Protein AF-A0AAJ6D907-F1 (afdb_monomer_lite)

Radius of gyration: 17.31 Å; chains: 1; bounding box: 43×23×58 Å

Sequence (116 aa):
MMEIKSFSFGKLIADLAVVGGFVYSHLYLTDSVLNVYIWFFWVMSILTLMSAFTKPTMFLFTKNRANQTIISELIISLILVYFGYPVLATVGFISGIAYAGSRCVVNHQKTGEHNE

pLDDT: mean 78.39, std 16.1, range [33.44, 93.0]

Secondary structure (DSSP, 8-state):
----B---HHHHHHHHHHHHHHHHHHHHS-HHHHHHHHHHHHHHHHHHHHHHHS---S-PBPHHHHHHHHHHHHHHHHHHHHTT-HHHHHHHHHHHHHHHHHHB------------

Foldseek 3Di:
DADADEADPPVVVVLCVLLVLLVCCLVPHDPVSNVVSLVVLVVVLVVLQVLLVDDPDRYAYEPNHLVVQLVSLLVSLVSCVVSPNNVSSVSSNVSSNSNSVSRYDDPPPDPPPDPD

Structure (mmCIF, N/CA/C/O backbone):
data_AF-A0AAJ6D907-F1
#
_entry.id   AF-A0AAJ6D907-F1
#
loop_
_atom_site.group_PDB
_atom_site.id
_atom_site.type_symbol
_atom_site.label_atom_id
_atom_site.label_alt_id
_atom_site.label_comp_id
_atom_site.label_asym_id
_atom_site.label_entity_id
_atom_site.label_seq_id
_atom_site.pdbx_PDB_ins_code
_atom_site.Cartn_x
_atom_site.Cartn_y
_atom_site.Cartn_z
_atom_site.occupancy
_atom_site.B_iso_or_equiv
_atom_site.auth_seq_id
_atom_site.auth_comp_id
_atom_site.auth_asym_id
_atom_site.auth_atom_id
_atom_site.pdbx_PDB_model_num
ATOM 1 N N . MET A 1 1 ? -8.449 -9.848 28.470 1.00 40.84 1 MET A N 1
ATOM 2 C CA . MET A 1 1 ? -7.796 -8.540 28.249 1.00 40.84 1 MET A CA 1
ATOM 3 C C . MET A 1 1 ? -7.448 -8.465 26.770 1.00 40.84 1 MET A C 1
ATOM 5 O O . MET A 1 1 ? -6.740 -9.341 26.301 1.00 40.84 1 MET A O 1
ATOM 9 N N . MET A 1 2 ? -8.050 -7.552 26.010 1.00 49.94 2 MET A N 1
ATOM 10 C CA . MET A 1 2 ? -7.854 -7.468 24.555 1.00 49.94 2 MET A CA 1
ATOM 11 C C . MET A 1 2 ? -6.671 -6.531 24.282 1.00 49.94 2 MET A C 1
ATOM 13 O O . MET A 1 2 ? -6.725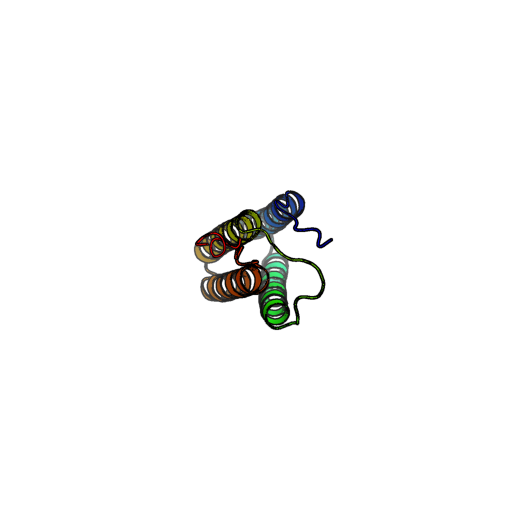 -5.370 24.679 1.00 49.94 2 MET A O 1
ATOM 17 N N . GLU A 1 3 ? -5.590 -7.020 23.669 1.00 54.66 3 GLU A N 1
ATOM 18 C CA . GLU A 1 3 ? -4.433 -6.187 23.308 1.00 54.66 3 GLU A CA 1
ATOM 19 C C . GLU A 1 3 ? -4.789 -5.271 22.131 1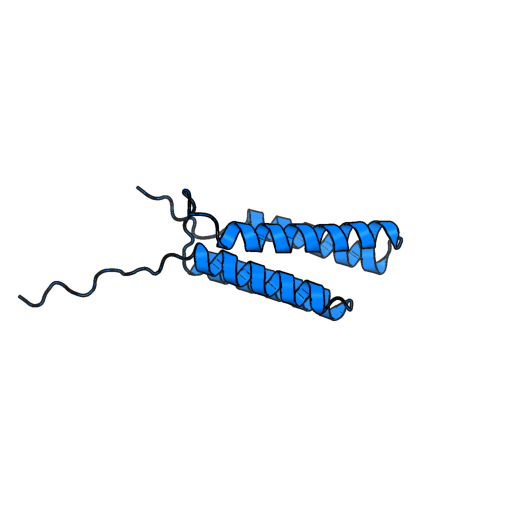.00 54.66 3 GLU A C 1
ATOM 21 O O . GLU A 1 3 ? -4.772 -5.669 20.964 1.00 54.66 3 GLU A O 1
ATOM 26 N N . ILE A 1 4 ? -5.117 -4.015 22.431 1.00 60.47 4 ILE A N 1
ATOM 27 C CA . ILE A 1 4 ? -5.365 -3.007 21.402 1.00 60.47 4 ILE A CA 1
ATOM 28 C C . ILE A 1 4 ? -4.020 -2.395 20.998 1.00 60.47 4 ILE A C 1
ATOM 30 O O . ILE A 1 4 ? -3.404 -1.633 21.743 1.00 60.47 4 ILE A O 1
ATOM 34 N N . LYS A 1 5 ? -3.541 -2.717 19.794 1.00 62.88 5 LYS A N 1
ATOM 35 C CA . LYS A 1 5 ? -2.286 -2.158 19.263 1.00 62.88 5 LYS A CA 1
ATOM 36 C C . LYS A 1 5 ? -2.500 -0.714 18.797 1.00 62.88 5 LYS A C 1
ATOM 38 O O . LYS A 1 5 ? -3.290 -0.476 17.882 1.00 62.88 5 LYS A O 1
ATOM 43 N N . SER A 1 6 ? -1.766 0.227 19.398 1.00 63.50 6 SER A N 1
ATOM 44 C CA . SER A 1 6 ? -1.965 1.673 19.204 1.00 63.50 6 SER A CA 1
ATOM 45 C C . SER A 1 6 ? -1.207 2.298 18.022 1.00 63.50 6 SER A C 1
ATOM 47 O O . SER A 1 6 ? -1.694 3.251 17.418 1.00 63.50 6 SER A O 1
ATOM 49 N N . PHE A 1 7 ? -0.045 1.756 17.652 1.00 69.25 7 PHE A N 1
ATOM 50 C CA . PHE A 1 7 ? 0.780 2.259 16.548 1.00 69.25 7 PHE A CA 1
ATOM 51 C C . PHE A 1 7 ? 1.609 1.118 15.948 1.00 69.25 7 PHE A C 1
ATOM 53 O O . PHE A 1 7 ? 2.007 0.202 16.673 1.00 69.25 7 PHE A O 1
ATOM 60 N N . SER A 1 8 ? 1.855 1.130 14.634 1.00 76.00 8 SER A N 1
ATOM 61 C CA . SER A 1 8 ? 2.636 0.075 13.975 1.00 76.00 8 SER A CA 1
ATOM 62 C C . SER A 1 8 ? 3.746 0.660 13.106 1.00 76.00 8 SER A C 1
ATOM 64 O O . SER A 1 8 ? 3.530 0.984 11.941 1.00 76.00 8 SER A O 1
ATOM 66 N N . PHE A 1 9 ? 4.954 0.751 13.671 1.00 77.81 9 PHE A N 1
ATOM 67 C CA . PHE A 1 9 ? 6.168 1.116 12.927 1.00 77.81 9 PHE A CA 1
ATOM 68 C C . PHE A 1 9 ? 6.499 0.105 11.824 1.00 77.81 9 PHE A C 1
ATOM 70 O O . PHE A 1 9 ? 6.907 0.498 10.738 1.00 77.81 9 PHE A O 1
ATOM 77 N N . GLY A 1 10 ? 6.264 -1.188 12.074 1.00 79.25 10 GLY A N 1
ATOM 78 C CA . GLY A 1 10 ? 6.517 -2.240 11.087 1.00 79.25 10 GLY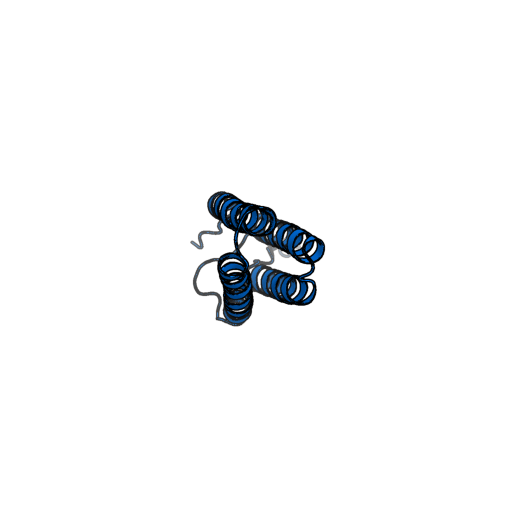 A CA 1
ATOM 79 C C . GLY A 1 10 ? 5.715 -2.060 9.796 1.00 79.25 10 GLY A C 1
ATOM 80 O O . GLY A 1 10 ? 6.273 -2.236 8.719 1.00 79.25 10 GLY A O 1
ATOM 81 N N . LYS A 1 11 ? 4.445 -1.629 9.891 1.00 79.06 11 LYS A N 1
ATOM 82 C CA . LYS A 1 11 ? 3.649 -1.288 8.701 1.00 79.06 1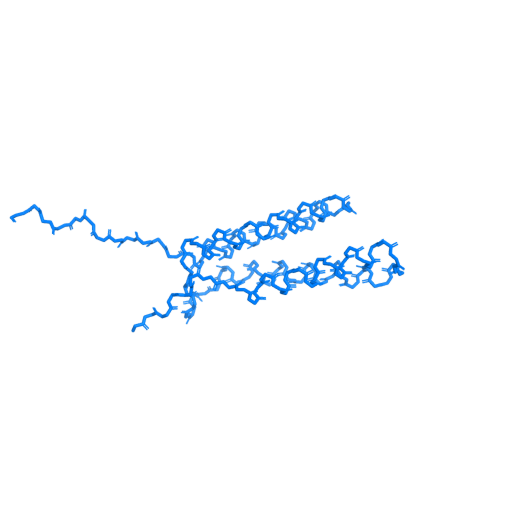1 LYS A CA 1
ATOM 83 C C . LYS A 1 11 ? 4.300 -0.147 7.914 1.00 79.06 11 LYS A C 1
ATOM 85 O O . LYS A 1 11 ? 4.440 -0.245 6.709 1.00 79.06 11 LYS A O 1
ATOM 90 N N . LEU A 1 12 ? 4.753 0.896 8.604 1.00 82.62 12 LEU A N 1
ATOM 91 C CA . LEU A 1 12 ? 5.337 2.081 7.974 1.00 82.62 12 LEU A CA 1
ATOM 92 C C . LEU A 1 12 ? 6.619 1.745 7.188 1.00 82.62 12 LEU A C 1
ATOM 94 O O . LEU A 1 12 ? 6.791 2.204 6.065 1.00 82.62 12 LEU A O 1
ATOM 98 N N . ILE A 1 13 ? 7.490 0.898 7.749 1.00 86.19 13 ILE A N 1
ATOM 99 C CA . ILE A 1 13 ? 8.714 0.437 7.070 1.00 86.19 13 ILE A CA 1
ATOM 100 C C . ILE A 1 13 ? 8.374 -0.442 5.859 1.00 86.19 13 ILE A C 1
ATOM 102 O O . ILE A 1 13 ? 8.991 -0.293 4.808 1.00 86.19 13 ILE A O 1
ATOM 106 N N . ALA A 1 14 ? 7.395 -1.341 5.994 1.00 85.00 14 ALA A N 1
ATOM 107 C CA . ALA A 1 14 ? 6.961 -2.198 4.894 1.00 85.00 14 ALA A CA 1
ATOM 108 C C . ALA A 1 14 ? 6.357 -1.379 3.743 1.00 85.00 14 ALA A C 1
ATOM 110 O O . ALA A 1 14 ? 6.759 -1.561 2.595 1.00 85.00 14 ALA A O 1
ATOM 111 N N . ASP A 1 15 ? 5.466 -0.435 4.056 1.00 84.31 15 ASP A N 1
ATOM 112 C CA . ASP A 1 15 ? 4.856 0.465 3.076 1.00 84.31 15 ASP A CA 1
ATOM 113 C C . ASP A 1 15 ? 5.942 1.289 2.363 1.00 84.31 15 ASP A C 1
ATOM 115 O O . ASP A 1 15 ? 5.945 1.378 1.136 1.00 84.31 15 ASP A O 1
ATOM 119 N N . LEU A 1 16 ? 6.930 1.810 3.103 1.00 87.88 16 LEU A N 1
ATOM 120 C CA . LEU A 1 16 ? 8.054 2.550 2.523 1.00 87.88 16 LEU A CA 1
ATOM 121 C C . LEU A 1 16 ? 8.907 1.681 1.588 1.00 87.88 16 LEU A C 1
ATOM 123 O O . LEU A 1 16 ? 9.294 2.143 0.516 1.00 87.88 16 LEU A O 1
ATOM 127 N N . ALA A 1 17 ? 9.194 0.435 1.967 1.00 88.31 17 ALA A N 1
ATOM 128 C CA . ALA A 1 17 ? 9.977 -0.482 1.143 1.00 88.31 17 ALA A CA 1
ATOM 129 C C . ALA A 1 17 ? 9.245 -0.848 -0.159 1.00 88.31 17 ALA A C 1
ATOM 131 O O . ALA A 1 17 ? 9.852 -0.827 -1.229 1.00 88.31 17 ALA A O 1
ATOM 132 N N . VAL A 1 18 ? 7.940 -1.132 -0.083 1.00 87.19 18 VAL A N 1
ATOM 133 C CA . VAL A 1 18 ? 7.117 -1.483 -1.252 1.00 87.19 18 VAL A CA 1
ATOM 134 C C . VAL A 1 18 ? 6.963 -0.288 -2.190 1.00 87.19 18 VAL A C 1
ATOM 136 O O . VAL A 1 18 ? 7.183 -0.420 -3.392 1.00 87.19 18 VAL A O 1
ATOM 139 N N . VAL A 1 19 ? 6.629 0.887 -1.655 1.00 88.06 19 VAL A N 1
ATOM 140 C CA . VAL A 1 19 ? 6.466 2.110 -2.452 1.00 88.06 19 VAL A CA 1
ATOM 141 C C . VAL A 1 19 ? 7.797 2.558 -3.041 1.00 88.06 19 VAL A C 1
ATOM 143 O O . VAL A 1 19 ? 7.865 2.862 -4.228 1.00 88.06 19 VAL A O 1
ATOM 146 N N . GLY A 1 20 ? 8.867 2.569 -2.244 1.00 87.88 20 GLY A N 1
ATOM 147 C CA . GLY A 1 20 ? 10.204 2.919 -2.717 1.00 87.88 20 GLY A CA 1
ATOM 148 C C . GLY A 1 20 ? 10.685 1.967 -3.811 1.00 87.88 20 GLY A C 1
ATOM 149 O O . GLY A 1 20 ? 11.195 2.419 -4.836 1.00 87.88 20 GLY A O 1
ATOM 150 N N . GLY A 1 21 ? 10.446 0.664 -3.638 1.00 87.69 21 GLY A N 1
ATOM 151 C CA . GLY A 1 21 ? 10.727 -0.357 -4.644 1.00 87.69 21 GLY A CA 1
ATOM 152 C C . GLY A 1 21 ? 9.916 -0.170 -5.926 1.00 87.69 21 GLY A C 1
ATOM 153 O O . GLY A 1 21 ? 10.477 -0.277 -7.017 1.00 87.69 21 GLY A O 1
ATOM 154 N N . PHE A 1 22 ? 8.633 0.183 -5.814 1.00 89.31 22 PHE A N 1
ATOM 155 C CA . PHE A 1 22 ? 7.783 0.499 -6.963 1.00 89.31 22 PHE A CA 1
ATOM 156 C C . PHE A 1 22 ? 8.280 1.733 -7.719 1.00 89.31 22 PHE A C 1
ATOM 158 O O . PHE A 1 22 ? 8.478 1.657 -8.927 1.00 89.31 22 PHE A O 1
ATOM 165 N N . VAL A 1 23 ? 8.543 2.843 -7.022 1.00 89.38 23 VAL A N 1
ATOM 166 C CA . VAL A 1 23 ? 9.043 4.086 -7.633 1.00 89.38 23 VAL A CA 1
ATOM 167 C C . VAL A 1 23 ? 10.387 3.849 -8.318 1.00 89.38 23 VAL A C 1
ATOM 169 O O . VAL A 1 23 ? 10.572 4.246 -9.466 1.00 89.38 23 VAL A O 1
ATOM 172 N N . TYR A 1 24 ? 11.313 3.157 -7.651 1.00 88.56 24 TYR A N 1
ATOM 173 C CA . TYR A 1 24 ? 12.602 2.808 -8.244 1.00 88.56 24 TYR A CA 1
ATOM 174 C C . TYR A 1 24 ? 12.429 1.929 -9.488 1.00 88.56 24 TYR A C 1
ATOM 176 O O . TYR A 1 24 ? 13.050 2.185 -10.519 1.00 88.56 24 TYR A O 1
ATOM 184 N N . SER A 1 25 ? 11.540 0.937 -9.422 1.00 86.94 25 SER A N 1
ATOM 185 C CA . SER A 1 25 ? 11.270 0.055 -10.559 1.00 86.94 25 SER A CA 1
ATOM 186 C C . SER A 1 25 ? 10.633 0.789 -11.728 1.00 86.94 25 SER A C 1
ATOM 188 O O . SER A 1 25 ? 10.993 0.538 -12.872 1.00 86.94 25 SER A O 1
ATOM 190 N N . HIS A 1 26 ? 9.746 1.738 -11.446 1.00 86.88 26 HIS A N 1
ATOM 191 C CA . HIS A 1 26 ? 9.098 2.550 -12.466 1.00 86.88 26 HIS A CA 1
ATOM 192 C C . HIS A 1 26 ? 10.061 3.526 -13.154 1.00 86.88 26 HIS A C 1
ATOM 194 O O . HIS A 1 26 ? 9.857 3.873 -14.316 1.00 86.88 26 HIS A O 1
ATOM 200 N N . LEU A 1 27 ? 11.094 3.993 -12.451 1.00 86.69 27 LEU A N 1
ATOM 201 C CA . LEU A 1 27 ? 12.055 4.952 -12.995 1.00 86.69 27 LEU A CA 1
ATOM 202 C C . LEU A 1 27 ? 13.246 4.290 -13.702 1.00 86.69 27 LEU A C 1
ATOM 204 O O . LEU A 1 27 ? 13.787 4.882 -14.633 1.00 86.69 27 LEU A O 1
ATOM 208 N N . TYR A 1 28 ? 13.675 3.103 -13.259 1.00 84.19 28 TYR A N 1
ATOM 209 C CA 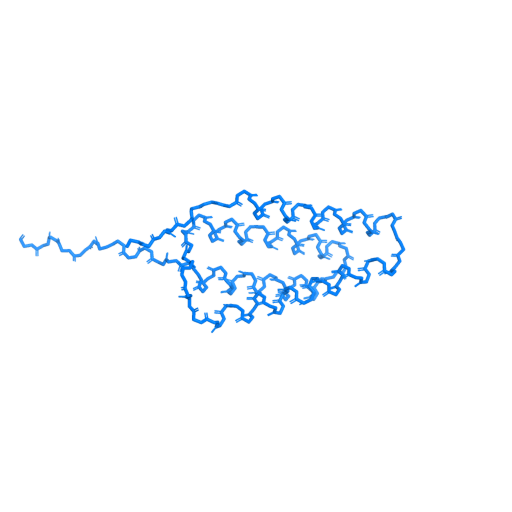. TYR A 1 28 ? 14.977 2.543 -13.647 1.00 84.19 28 TYR A CA 1
ATOM 210 C C . TYR A 1 28 ? 14.951 1.089 -14.137 1.00 84.19 28 TYR A C 1
ATOM 212 O O . TYR A 1 28 ? 15.974 0.612 -14.628 1.00 84.19 28 TYR A O 1
ATOM 220 N N . LEU A 1 29 ? 13.839 0.359 -13.995 1.00 82.62 29 LEU A N 1
ATOM 221 C CA . LEU A 1 29 ? 13.764 -1.069 -14.329 1.00 82.62 29 LEU A CA 1
ATOM 222 C C . LEU A 1 29 ? 12.829 -1.345 -15.512 1.00 82.62 29 LEU A C 1
ATOM 224 O O . LEU A 1 29 ? 12.114 -0.482 -16.006 1.00 82.62 29 LEU A O 1
ATOM 228 N N . THR A 1 30 ? 12.889 -2.584 -15.995 1.00 77.88 30 THR A N 1
ATOM 229 C CA . THR A 1 30 ? 12.145 -3.074 -17.159 1.00 77.88 30 THR A CA 1
ATOM 230 C C . THR A 1 30 ? 10.662 -3.296 -16.848 1.00 77.88 30 THR A C 1
ATOM 232 O O . THR A 1 30 ? 10.303 -3.645 -15.719 1.00 77.88 30 THR A O 1
ATOM 235 N N . ASP A 1 31 ? 9.814 -3.227 -17.880 1.00 79.81 31 ASP A N 1
ATOM 236 C CA . ASP A 1 31 ? 8.352 -3.386 -17.782 1.00 79.81 31 ASP A CA 1
ATOM 237 C C . ASP A 1 31 ? 7.907 -4.666 -17.057 1.00 79.81 31 ASP A C 1
ATOM 239 O O . ASP A 1 31 ? 6.911 -4.664 -16.334 1.00 79.81 31 ASP A O 1
ATOM 243 N N . SER A 1 32 ? 8.664 -5.762 -17.180 1.00 84.38 32 SER A N 1
ATOM 244 C CA . SER A 1 32 ? 8.363 -7.022 -16.487 1.00 84.38 32 SER A CA 1
ATOM 245 C C . SER A 1 32 ? 8.360 -6.880 -14.963 1.00 84.38 32 SER A C 1
ATOM 247 O O . SER A 1 32 ? 7.501 -7.458 -14.301 1.00 84.38 32 SER A O 1
ATOM 249 N N . VAL A 1 33 ? 9.293 -6.109 -14.392 1.00 84.75 33 VAL A N 1
ATOM 250 C CA . VAL A 1 33 ? 9.386 -5.911 -12.933 1.00 84.75 33 VAL A CA 1
ATOM 251 C C . VAL A 1 33 ? 8.252 -5.013 -12.453 1.00 84.75 33 VAL A C 1
ATOM 253 O O . VAL A 1 33 ? 7.599 -5.303 -11.451 1.00 84.75 33 VAL A O 1
ATOM 256 N N . LEU A 1 34 ? 7.968 -3.955 -13.206 1.00 86.94 34 LEU A N 1
ATOM 257 C CA . LEU A 1 34 ? 6.854 -3.056 -12.938 1.00 86.94 34 LEU A CA 1
ATOM 258 C C . LEU A 1 34 ? 5.505 -3.796 -12.985 1.00 86.94 34 LEU A C 1
ATOM 260 O O . LEU A 1 34 ? 4.667 -3.598 -12.104 1.00 86.94 34 LEU A O 1
ATOM 264 N N . ASN A 1 35 ? 5.325 -4.727 -13.925 1.00 87.69 35 ASN A N 1
ATOM 265 C CA . ASN A 1 35 ? 4.120 -5.552 -14.006 1.00 87.69 35 ASN A CA 1
ATOM 266 C C . ASN A 1 35 ? 3.938 -6.449 -12.765 1.00 87.69 35 ASN A C 1
ATOM 268 O O . ASN A 1 35 ? 2.818 -6.617 -12.284 1.00 87.69 35 ASN A O 1
ATOM 272 N N . VAL A 1 36 ? 5.028 -6.969 -12.185 1.00 89.94 36 VAL A N 1
ATOM 273 C CA . VAL A 1 36 ? 4.973 -7.721 -10.915 1.00 89.94 36 VAL A CA 1
ATOM 274 C C . VAL A 1 36 ? 4.474 -6.836 -9.771 1.00 89.94 36 VAL A C 1
ATOM 276 O O . VAL A 1 36 ? 3.623 -7.275 -8.999 1.00 89.94 36 VAL A O 1
ATOM 279 N N . TYR A 1 37 ? 4.936 -5.585 -9.678 1.00 88.56 37 TYR A N 1
ATOM 280 C CA . TYR A 1 37 ? 4.434 -4.644 -8.670 1.00 88.56 37 TYR A CA 1
ATOM 281 C C . TYR A 1 37 ? 2.952 -4.317 -8.867 1.00 88.56 37 TYR A C 1
ATOM 283 O O . TYR A 1 37 ? 2.197 -4.310 -7.897 1.00 88.56 37 TYR A O 1
ATOM 291 N N . ILE A 1 38 ? 2.511 -4.089 -10.106 1.00 88.50 38 ILE A N 1
ATOM 292 C CA . ILE A 1 38 ? 1.093 -3.841 -10.410 1.00 88.50 38 ILE A CA 1
ATOM 293 C C . ILE A 1 38 ? 0.236 -5.026 -9.957 1.00 88.50 38 ILE A C 1
ATOM 295 O O . ILE A 1 38 ? -0.772 -4.838 -9.271 1.00 88.50 38 ILE A O 1
ATOM 299 N N . TRP A 1 39 ? 0.652 -6.249 -10.291 1.00 91.88 39 TRP A N 1
ATOM 300 C CA . TRP A 1 39 ? -0.022 -7.466 -9.844 1.00 91.88 39 TRP A CA 1
ATOM 301 C C . TRP A 1 39 ? -0.035 -7.599 -8.324 1.00 91.88 39 TRP A C 1
ATOM 303 O O . TRP A 1 39 ? -1.071 -7.930 -7.746 1.00 91.88 39 TRP A O 1
ATOM 313 N N . PHE A 1 40 ? 1.085 -7.297 -7.670 1.00 90.50 40 PHE A N 1
ATOM 314 C CA . PHE A 1 40 ? 1.179 -7.295 -6.217 1.00 90.50 40 PHE A CA 1
ATOM 315 C C . PHE A 1 40 ? 0.161 -6.333 -5.591 1.00 90.50 40 PHE A C 1
ATOM 317 O O . PHE A 1 40 ? -0.599 -6.739 -4.710 1.00 90.50 40 PHE A O 1
ATOM 324 N N . PHE A 1 41 ? 0.074 -5.093 -6.079 1.00 90.50 41 PHE A N 1
ATOM 325 C CA . PHE A 1 41 ? -0.909 -4.125 -5.589 1.00 90.50 41 PHE A CA 1
ATOM 326 C C . PHE A 1 41 ? -2.352 -4.595 -5.807 1.00 90.50 41 PHE A C 1
ATOM 328 O O . PHE A 1 41 ? -3.181 -4.435 -4.908 1.00 90.50 41 PHE A O 1
ATOM 335 N N . TRP A 1 42 ? -2.660 -5.213 -6.953 1.00 90.88 42 TRP A N 1
ATOM 336 C CA . TRP A 1 42 ? -3.989 -5.777 -7.211 1.00 90.88 42 TRP A CA 1
ATOM 337 C C . TRP A 1 42 ? -4.351 -6.866 -6.203 1.00 90.88 42 TRP A C 1
ATOM 339 O O . TRP A 1 42 ? -5.392 -6.786 -5.548 1.00 90.88 42 TRP A O 1
ATOM 349 N N . VAL A 1 43 ? -3.475 -7.858 -6.041 1.00 92.19 43 VAL A N 1
ATOM 350 C CA . VAL A 1 43 ? -3.691 -8.984 -5.125 1.00 92.19 43 VAL A CA 1
ATOM 351 C C . VAL A 1 43 ? -3.851 -8.485 -3.690 1.00 92.19 43 VAL A C 1
ATOM 353 O O . VAL A 1 43 ? -4.799 -8.873 -3.005 1.00 92.19 43 VAL A O 1
ATOM 356 N N . MET A 1 44 ? -2.983 -7.573 -3.248 1.00 88.75 44 MET A N 1
ATOM 357 C CA . MET A 1 44 ? -3.049 -7.005 -1.902 1.00 88.75 44 MET A CA 1
ATOM 358 C C . MET A 1 44 ? -4.317 -6.182 -1.667 1.00 88.75 44 MET A C 1
ATOM 360 O O . MET A 1 44 ? -4.908 -6.295 -0.593 1.00 88.75 44 MET A O 1
ATOM 364 N N . SER A 1 45 ? -4.781 -5.408 -2.651 1.00 88.25 45 SER A N 1
ATOM 365 C CA . SER A 1 45 ? -6.029 -4.640 -2.522 1.00 88.25 45 SER A CA 1
ATOM 366 C C . SER A 1 45 ? -7.239 -5.565 -2.360 1.00 88.25 45 SER A C 1
ATOM 368 O O . SER A 1 45 ? -8.078 -5.357 -1.483 1.00 88.25 45 SER A O 1
ATOM 370 N N . ILE A 1 46 ? -7.304 -6.644 -3.147 1.00 89.50 46 ILE A N 1
ATOM 371 C CA . ILE A 1 46 ? -8.391 -7.630 -3.060 1.00 89.50 46 ILE A CA 1
ATOM 372 C C . ILE A 1 46 ? -8.345 -8.365 -1.716 1.00 89.50 46 ILE A C 1
ATOM 374 O O . ILE A 1 46 ? -9.366 -8.468 -1.039 1.00 89.50 46 ILE A O 1
ATOM 378 N N . LEU A 1 47 ? -7.166 -8.828 -1.288 1.00 89.00 47 LEU A N 1
ATOM 379 C CA . LEU A 1 47 ? -6.988 -9.491 0.008 1.00 89.00 47 LEU A CA 1
ATOM 380 C C . LEU A 1 47 ? -7.377 -8.576 1.174 1.00 89.00 47 LEU A C 1
ATOM 382 O O . LEU A 1 47 ? -8.049 -9.012 2.109 1.00 89.00 47 LEU A O 1
ATOM 386 N N . THR A 1 48 ? -6.988 -7.303 1.108 1.00 86.25 48 THR A N 1
ATOM 387 C CA . THR A 1 48 ? -7.330 -6.294 2.118 1.00 86.25 48 THR A CA 1
ATOM 388 C C . THR A 1 48 ? -8.839 -6.081 2.180 1.00 86.25 48 THR A C 1
ATOM 390 O O . THR A 1 48 ? -9.418 -6.080 3.269 1.00 86.25 48 THR A O 1
ATOM 393 N N . LEU A 1 49 ? -9.496 -6.005 1.021 1.00 85.88 49 LEU A N 1
ATOM 394 C CA . LEU A 1 49 ? -10.948 -5.903 0.932 1.00 85.88 49 LEU A CA 1
ATOM 395 C C . LEU A 1 49 ? -11.643 -7.147 1.505 1.00 85.88 49 LEU A C 1
ATOM 397 O O . LEU A 1 49 ? -12.537 -7.015 2.335 1.00 85.88 49 LEU A O 1
ATOM 401 N N . MET A 1 50 ? -11.213 -8.357 1.137 1.00 86.44 50 MET A N 1
ATOM 402 C CA . MET A 1 50 ? -11.767 -9.606 1.687 1.00 86.44 50 MET A CA 1
ATOM 403 C C . MET A 1 50 ? -11.578 -9.696 3.209 1.00 86.44 50 MET A C 1
ATOM 405 O O . MET A 1 50 ? -12.473 -10.135 3.938 1.00 86.44 50 MET A O 1
ATOM 409 N N . SER A 1 51 ? -10.434 -9.228 3.709 1.00 83.88 51 SER A N 1
ATOM 410 C CA . SER A 1 51 ? -10.132 -9.185 5.142 1.00 83.88 51 SER A CA 1
ATOM 411 C C . SER A 1 51 ? -11.065 -8.244 5.912 1.00 83.88 51 SER A C 1
ATOM 413 O O . SER A 1 51 ? -11.357 -8.503 7.083 1.00 83.88 51 SER A O 1
ATOM 415 N N . ALA A 1 52 ? -11.587 -7.199 5.257 1.00 80.69 52 ALA A N 1
ATOM 416 C CA . ALA A 1 52 ? -12.564 -6.286 5.848 1.00 80.69 52 ALA A CA 1
ATOM 417 C C . ALA A 1 52 ? -13.921 -6.958 6.136 1.00 80.69 52 ALA A C 1
ATOM 419 O O . ALA A 1 52 ? -14.591 -6.600 7.102 1.00 80.69 52 ALA A O 1
ATOM 420 N N . PHE A 1 53 ? -14.313 -7.956 5.337 1.00 78.56 53 PHE A N 1
ATOM 421 C CA . PHE A 1 53 ? -15.566 -8.707 5.516 1.00 78.56 53 PHE A CA 1
ATOM 422 C C . PHE A 1 53 ? -15.414 -9.951 6.403 1.00 78.56 53 PHE A C 1
ATOM 424 O O . PHE A 1 53 ? -16.398 -10.609 6.745 1.00 78.56 53 PHE A O 1
ATOM 431 N N . THR A 1 54 ? -14.185 -10.294 6.790 1.00 77.88 54 THR A N 1
ATOM 432 C CA . THR A 1 54 ? -13.916 -11.446 7.653 1.00 77.88 54 THR A CA 1
ATOM 433 C C . THR A 1 54 ? -14.134 -11.067 9.121 1.00 77.88 54 THR A C 1
ATOM 435 O O . THR A 1 54 ? -13.722 -9.990 9.551 1.00 77.88 54 THR A O 1
ATOM 438 N N . LYS A 1 55 ? -14.757 -11.956 9.918 1.00 62.25 55 LYS A N 1
ATOM 439 C CA . LYS A 1 55 ? -14.999 -11.726 11.359 1.00 62.25 55 LYS A CA 1
ATOM 440 C C . LYS A 1 55 ? -13.716 -11.230 12.058 1.00 62.25 55 LYS A C 1
ATOM 442 O O . LYS A 1 55 ? -12.645 -11.800 11.827 1.00 62.25 55 LYS A O 1
ATOM 447 N N . PRO A 1 56 ? -13.789 -10.200 12.922 1.00 59.53 56 PRO A N 1
ATOM 448 C CA . PRO A 1 56 ? -12.613 -9.639 13.577 1.00 59.53 56 PRO A CA 1
ATOM 449 C C . PRO A 1 56 ? -12.062 -10.637 14.602 1.00 59.53 56 PRO A C 1
ATOM 451 O O . PRO A 1 56 ? -12.573 -10.761 15.708 1.00 59.53 56 PRO A O 1
ATOM 454 N N . THR A 1 57 ? -11.031 -11.392 14.227 1.00 54.25 57 THR A N 1
ATOM 455 C CA . THR A 1 57 ? -10.611 -12.575 14.995 1.00 54.25 57 THR A CA 1
ATOM 456 C C . THR A 1 57 ? -9.668 -12.335 16.172 1.00 54.25 57 THR A C 1
ATOM 458 O O . THR A 1 57 ? -9.488 -13.263 16.942 1.00 54.25 57 THR A O 1
ATOM 461 N N . MET A 1 58 ? -9.082 -11.151 16.385 1.00 55.59 58 MET A N 1
ATOM 462 C CA . MET A 1 58 ? -8.292 -10.870 17.613 1.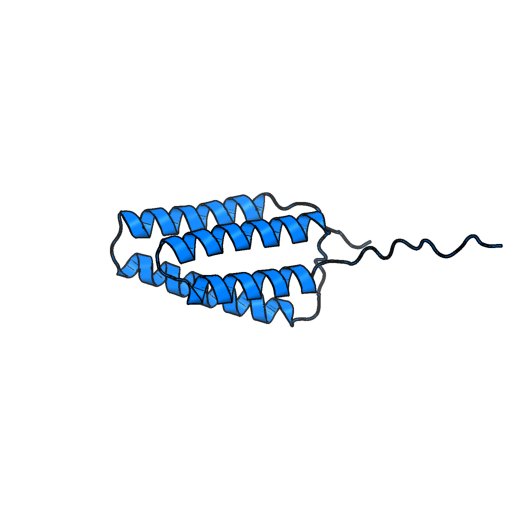00 55.59 58 MET A CA 1
ATOM 463 C C . MET A 1 58 ? -7.694 -9.462 17.634 1.00 55.59 58 MET A C 1
ATOM 465 O O . MET A 1 58 ? -7.491 -8.880 18.694 1.00 55.59 58 MET A O 1
ATOM 469 N N . PHE A 1 59 ? -7.395 -8.914 16.454 1.00 60.44 59 PHE A N 1
ATOM 470 C CA . PHE A 1 59 ? -6.696 -7.641 16.313 1.00 60.44 59 PHE A CA 1
ATOM 471 C C . PHE A 1 59 ? -7.675 -6.494 16.111 1.00 60.44 59 PHE A C 1
ATOM 473 O O . PHE A 1 59 ? -8.203 -6.300 15.015 1.00 60.44 59 PHE A O 1
ATOM 480 N N . LEU A 1 60 ? -7.876 -5.738 17.183 1.00 67.50 60 LEU A N 1
ATOM 481 C CA . LEU A 1 60 ? -8.607 -4.482 17.185 1.00 67.50 60 LEU A CA 1
ATOM 482 C C . LEU A 1 60 ? -7.634 -3.302 17.085 1.00 67.50 60 LEU A C 1
ATOM 484 O O . LEU A 1 60 ? -6.524 -3.337 17.629 1.00 67.50 60 LEU A O 1
ATOM 488 N N . PHE A 1 61 ? -8.029 -2.267 16.348 1.00 70.56 61 PHE A N 1
ATOM 489 C CA . PHE A 1 61 ? -7.240 -1.053 16.156 1.00 70.56 61 PHE A CA 1
ATOM 490 C C . PHE A 1 61 ? -7.735 0.056 17.081 1.00 70.56 61 PHE A C 1
ATOM 492 O O . PHE A 1 61 ? -8.940 0.262 17.235 1.00 70.56 61 PHE A O 1
ATOM 499 N N . THR A 1 62 ? -6.793 0.815 17.652 1.00 75.88 62 THR A N 1
ATOM 500 C CA . THR A 1 62 ? -7.119 2.141 18.185 1.00 75.88 62 THR A CA 1
ATOM 501 C C . THR A 1 62 ? -7.454 3.084 17.028 1.00 75.88 62 THR A C 1
ATOM 503 O O . THR A 1 62 ? -6.998 2.890 15.896 1.00 75.88 62 THR A O 1
ATOM 506 N N . LYS A 1 63 ? -8.165 4.175 17.327 1.00 76.12 63 LYS A N 1
ATOM 507 C CA . LYS A 1 63 ? -8.398 5.273 16.376 1.00 76.12 63 LYS A CA 1
ATOM 508 C C . LYS A 1 63 ? -7.095 5.780 15.738 1.00 76.12 63 LYS A C 1
ATOM 510 O O . LYS A 1 63 ? -7.061 6.062 14.547 1.00 76.12 63 LYS A O 1
ATOM 515 N N . ASN A 1 64 ? -6.009 5.838 16.512 1.00 77.94 64 ASN A N 1
ATOM 516 C CA . ASN A 1 64 ? -4.709 6.296 16.022 1.00 77.94 64 ASN A CA 1
ATOM 517 C C . ASN A 1 64 ? -4.113 5.344 14.969 1.00 77.94 64 ASN A C 1
ATOM 519 O O . ASN A 1 64 ? -3.629 5.791 13.932 1.00 77.94 64 ASN A O 1
ATOM 523 N N . ARG A 1 65 ? -4.218 4.026 15.180 1.00 79.81 65 ARG A N 1
ATOM 524 C CA . ARG A 1 65 ? -3.760 3.015 14.214 1.00 79.81 65 ARG A CA 1
ATOM 525 C C . ARG A 1 65 ? -4.625 2.965 12.951 1.00 79.81 65 ARG A C 1
ATOM 527 O O . ARG A 1 65 ? -4.099 2.742 11.858 1.00 79.81 65 ARG A O 1
ATOM 534 N N . ALA A 1 66 ? -5.934 3.176 13.094 1.00 81.62 66 ALA A N 1
ATOM 535 C CA . ALA A 1 66 ? -6.842 3.296 11.957 1.00 81.62 66 ALA A CA 1
ATOM 536 C C . ALA A 1 66 ? -6.490 4.528 11.106 1.00 81.62 66 ALA A C 1
ATOM 538 O O . ALA A 1 66 ? -6.290 4.393 9.902 1.00 81.62 66 ALA A O 1
ATOM 539 N N . ASN A 1 67 ? -6.283 5.690 11.737 1.00 83.62 67 ASN A N 1
ATOM 540 C CA . ASN A 1 67 ? -5.842 6.905 11.048 1.00 83.62 67 ASN A CA 1
ATOM 541 C C . ASN A 1 67 ? -4.476 6.729 10.371 1.00 83.62 67 ASN A C 1
ATOM 543 O O . ASN A 1 67 ? -4.332 7.101 9.212 1.00 83.62 67 ASN A O 1
ATOM 547 N N . GLN A 1 68 ? -3.496 6.114 11.046 1.00 84.38 68 GLN A N 1
ATOM 548 C CA . GLN A 1 68 ? -2.193 5.807 10.442 1.00 84.38 68 GLN A CA 1
ATOM 549 C C . GLN A 1 68 ? -2.357 4.949 9.179 1.00 84.38 68 GLN A C 1
ATOM 551 O O . GLN A 1 68 ? -1.707 5.203 8.170 1.00 84.38 68 GLN A O 1
ATOM 556 N N . THR A 1 69 ? -3.238 3.946 9.227 1.00 85.00 69 THR A N 1
ATOM 557 C CA . THR A 1 69 ? -3.529 3.094 8.069 1.00 85.00 69 THR A CA 1
ATOM 558 C C . THR A 1 69 ? -4.129 3.913 6.934 1.00 85.00 69 THR A C 1
ATOM 560 O O . THR A 1 69 ? -3.590 3.871 5.840 1.00 85.00 69 THR A O 1
ATOM 563 N N . ILE A 1 70 ? -5.165 4.710 7.199 1.00 87.31 70 ILE A N 1
ATOM 564 C CA . ILE A 1 70 ? -5.825 5.539 6.179 1.00 87.31 70 ILE A CA 1
ATOM 565 C C . ILE A 1 70 ? -4.840 6.525 5.538 1.00 87.31 70 ILE A C 1
ATOM 567 O O . ILE A 1 70 ? -4.826 6.662 4.319 1.00 87.31 70 ILE A O 1
ATOM 571 N N . ILE A 1 71 ? -3.995 7.182 6.339 1.00 87.69 71 ILE A N 1
ATOM 572 C CA . ILE A 1 71 ? -2.985 8.124 5.836 1.00 87.69 71 ILE A CA 1
ATOM 573 C C . ILE A 1 71 ? -1.953 7.398 4.966 1.00 87.69 71 ILE A C 1
ATOM 575 O O . ILE A 1 71 ? -1.604 7.903 3.904 1.00 87.69 71 ILE A O 1
ATOM 579 N N . SER A 1 72 ? -1.491 6.213 5.378 1.00 87.31 72 SER A N 1
ATOM 580 C CA . SER A 1 72 ? -0.534 5.438 4.580 1.00 87.31 72 SER A CA 1
ATOM 581 C C . SER A 1 72 ? -1.135 5.018 3.235 1.00 87.31 72 SER A C 1
ATOM 583 O O . SER A 1 72 ? -0.549 5.279 2.187 1.00 87.31 72 SER A O 1
ATOM 585 N N . GLU A 1 73 ? -2.354 4.469 3.245 1.00 89.19 73 GLU A N 1
ATOM 586 C CA . GLU A 1 73 ? -3.059 4.070 2.018 1.00 89.19 73 GLU A CA 1
ATOM 587 C C . GLU A 1 73 ? -3.335 5.271 1.103 1.00 89.19 73 GLU A C 1
ATOM 589 O O . GLU A 1 73 ? -3.234 5.154 -0.118 1.00 89.19 73 GLU A O 1
ATOM 594 N N . LEU A 1 74 ? -3.632 6.447 1.670 1.00 90.94 74 LEU A N 1
ATOM 595 C CA . LEU A 1 74 ? -3.801 7.684 0.905 1.00 90.94 74 LEU A CA 1
ATOM 596 C C . LEU A 1 74 ? -2.507 8.078 0.182 1.00 90.94 74 LEU A C 1
ATOM 598 O O . LEU A 1 74 ? -2.546 8.400 -1.004 1.00 90.94 74 LEU A O 1
ATOM 602 N N . ILE A 1 75 ? -1.363 8.034 0.872 1.00 90.50 75 ILE A N 1
ATOM 603 C CA . ILE A 1 75 ? -0.057 8.365 0.284 1.00 90.50 75 ILE A CA 1
ATOM 604 C C . ILE A 1 75 ? 0.283 7.387 -0.846 1.00 90.50 75 ILE A C 1
ATOM 606 O O . ILE A 1 75 ? 0.653 7.822 -1.936 1.00 90.50 75 ILE A O 1
ATOM 610 N N . ILE A 1 76 ? 0.099 6.082 -0.623 1.00 89.81 76 ILE A N 1
ATOM 611 C CA . ILE A 1 76 ? 0.322 5.045 -1.645 1.00 89.81 76 ILE A CA 1
ATOM 612 C C . ILE A 1 76 ? -0.565 5.302 -2.870 1.00 89.81 76 ILE A C 1
ATOM 614 O O . ILE A 1 76 ? -0.096 5.258 -4.008 1.00 89.81 76 ILE A O 1
ATOM 618 N N . SER A 1 77 ? -1.835 5.633 -2.639 1.00 91.00 77 SER A N 1
ATOM 619 C CA . SER A 1 77 ? -2.804 5.909 -3.702 1.00 91.00 77 SER A CA 1
ATOM 620 C C . SER A 1 77 ? -2.429 7.147 -4.516 1.00 91.00 77 SER A C 1
ATOM 622 O O . SER A 1 77 ? -2.498 7.113 -5.742 1.00 91.00 77 SER A O 1
ATOM 624 N N . LEU A 1 78 ? -1.968 8.221 -3.867 1.00 91.50 78 LEU A N 1
ATOM 625 C CA . LEU A 1 78 ? -1.482 9.422 -4.558 1.00 91.50 78 LEU A CA 1
ATOM 626 C C . LEU A 1 78 ? -0.266 9.122 -5.443 1.00 91.50 78 LEU A C 1
ATOM 628 O O . LEU A 1 78 ? -0.189 9.621 -6.565 1.00 91.50 78 LEU A O 1
ATOM 632 N N . ILE A 1 79 ? 0.653 8.277 -4.972 1.00 90.44 79 ILE A N 1
ATOM 633 C CA . ILE A 1 79 ? 1.826 7.855 -5.748 1.00 90.44 79 ILE A CA 1
ATOM 634 C C . ILE A 1 79 ? 1.393 7.018 -6.958 1.00 90.44 79 ILE A C 1
ATOM 636 O O . ILE A 1 79 ? 1.834 7.279 -8.073 1.00 90.44 79 ILE A O 1
ATOM 640 N N . LEU A 1 80 ? 0.479 6.064 -6.778 1.00 89.81 80 LEU A N 1
ATOM 641 C CA . LEU A 1 80 ? -0.065 5.270 -7.885 1.00 89.81 80 LEU A CA 1
ATOM 642 C C . LEU A 1 80 ? -0.766 6.143 -8.937 1.00 89.81 80 LEU A C 1
ATOM 644 O O . LEU A 1 80 ? -0.561 5.933 -10.131 1.00 89.81 80 LEU A O 1
ATOM 648 N N . VAL A 1 81 ? -1.547 7.144 -8.515 1.00 93.00 81 VAL A N 1
ATOM 649 C CA . VAL A 1 81 ? -2.173 8.117 -9.429 1.00 93.00 81 VAL A CA 1
ATOM 650 C C . VAL A 1 81 ? -1.112 8.904 -10.196 1.00 93.00 81 VAL A C 1
ATOM 652 O O . VAL A 1 81 ? -1.238 9.045 -11.411 1.00 93.00 81 VAL A O 1
ATOM 655 N N . TYR A 1 82 ? -0.062 9.373 -9.517 1.00 91.00 82 TYR A N 1
ATOM 656 C CA . TYR A 1 82 ? 1.030 10.122 -10.143 1.00 91.00 82 TYR A CA 1
ATOM 657 C C . TYR A 1 82 ? 1.714 9.330 -11.270 1.00 91.00 82 TYR A C 1
ATOM 659 O O . TYR A 1 82 ? 2.021 9.893 -12.316 1.00 91.00 82 TYR A O 1
ATOM 667 N N . PHE A 1 83 ? 1.881 8.017 -11.092 1.00 87.81 83 PHE A N 1
ATOM 668 C CA . PHE A 1 83 ? 2.459 7.121 -12.100 1.00 87.81 83 PHE A CA 1
ATOM 669 C C . PHE A 1 83 ? 1.443 6.564 -13.118 1.00 87.81 83 PHE A C 1
ATOM 671 O O . PHE A 1 83 ? 1.803 5.733 -13.947 1.00 87.81 83 PHE A O 1
ATOM 678 N N . GLY A 1 84 ? 0.186 7.022 -13.102 1.00 88.62 84 GLY A N 1
ATOM 679 C CA . GLY A 1 84 ? -0.809 6.669 -14.122 1.00 88.62 84 GLY A CA 1
ATOM 680 C C . GLY A 1 84 ? -1.673 5.443 -13.810 1.00 88.62 84 GLY A C 1
ATOM 681 O O . GLY A 1 84 ? -2.311 4.908 -14.716 1.00 88.62 84 GLY A O 1
ATOM 682 N N . TYR A 1 85 ? -1.773 5.026 -12.543 1.00 90.44 85 TYR A N 1
ATOM 683 C CA . TYR A 1 85 ? -2.598 3.890 -12.099 1.00 90.44 85 TYR A CA 1
ATOM 684 C C . TYR A 1 85 ? -3.807 4.315 -11.236 1.00 90.44 85 TYR A C 1
ATOM 686 O O . TYR A 1 85 ? -3.957 3.844 -10.104 1.00 90.44 85 TYR A O 1
ATOM 694 N N . PRO A 1 86 ? -4.723 5.175 -11.733 1.00 90.19 86 PRO A N 1
ATOM 695 C CA . PRO A 1 86 ? -5.820 5.719 -10.927 1.00 90.19 86 PRO A CA 1
ATOM 696 C C . PRO A 1 86 ? -6.856 4.667 -10.503 1.00 90.19 86 PRO A C 1
ATOM 698 O O . PRO A 1 86 ? -7.426 4.759 -9.415 1.00 90.19 86 PRO A O 1
ATOM 701 N N . VAL A 1 87 ? -7.087 3.641 -11.330 1.00 90.75 87 VAL A N 1
ATOM 702 C CA . VAL A 1 87 ? -8.018 2.546 -11.003 1.00 90.75 87 VAL A CA 1
ATOM 703 C C . VAL A 1 87 ? -7.480 1.725 -9.834 1.00 90.75 87 VAL A C 1
ATOM 705 O O . VAL A 1 87 ? -8.187 1.506 -8.854 1.00 90.75 87 VAL A O 1
ATOM 708 N N . LEU A 1 88 ? -6.207 1.332 -9.909 1.00 90.69 88 LEU A N 1
ATOM 709 C CA . LEU A 1 88 ? -5.535 0.574 -8.859 1.00 90.69 88 LEU A CA 1
ATOM 710 C C . LEU A 1 88 ? -5.475 1.369 -7.549 1.00 90.69 88 LEU A C 1
ATOM 712 O O . LEU A 1 88 ? -5.789 0.826 -6.494 1.00 90.69 88 LEU A O 1
ATOM 716 N N . ALA A 1 89 ? -5.159 2.666 -7.628 1.00 90.69 89 ALA A N 1
ATOM 717 C CA . ALA A 1 89 ? -5.177 3.568 -6.481 1.00 90.69 89 ALA A CA 1
ATOM 718 C C . ALA A 1 89 ? -6.555 3.617 -5.804 1.00 90.69 89 ALA A C 1
ATOM 720 O O . ALA A 1 89 ? -6.657 3.517 -4.587 1.00 90.69 89 ALA A O 1
ATOM 721 N N . THR A 1 90 ? -7.628 3.721 -6.591 1.00 90.44 90 THR A N 1
ATOM 722 C CA . THR A 1 90 ? -8.998 3.791 -6.063 1.00 90.44 90 THR A CA 1
ATOM 723 C C . THR A 1 90 ? -9.394 2.495 -5.357 1.00 90.44 90 THR A C 1
ATOM 725 O O . THR A 1 90 ? -9.908 2.529 -4.238 1.00 90.44 90 THR A O 1
ATOM 728 N N . VAL A 1 91 ? -9.128 1.344 -5.983 1.00 90.69 91 VAL A N 1
ATOM 729 C CA . VAL A 1 91 ? -9.430 0.026 -5.401 1.00 90.69 91 VAL A CA 1
ATOM 730 C C . VAL A 1 91 ? -8.620 -0.197 -4.121 1.00 90.69 91 VAL A C 1
ATOM 732 O O . VAL A 1 91 ? -9.189 -0.599 -3.103 1.00 90.69 91 VAL A O 1
ATOM 735 N N . GLY A 1 92 ? -7.325 0.129 -4.144 1.00 89.25 92 GLY A N 1
ATOM 736 C CA . GLY A 1 92 ? -6.448 0.072 -2.975 1.00 89.25 92 GLY A CA 1
ATOM 737 C C . GLY A 1 92 ? -6.964 0.943 -1.833 1.00 89.25 92 GLY A C 1
ATOM 738 O O . GLY A 1 92 ? -7.199 0.441 -0.733 1.00 89.25 92 GLY A O 1
ATOM 739 N N . PHE A 1 93 ? -7.269 2.211 -2.104 1.00 90.69 93 PHE A N 1
ATOM 740 C CA . PHE A 1 93 ? -7.743 3.146 -1.087 1.00 90.69 93 PHE A CA 1
ATOM 741 C C . PHE A 1 93 ? -9.063 2.714 -0.438 1.00 90.69 93 PHE A C 1
ATOM 743 O O . PHE A 1 93 ? -9.178 2.697 0.790 1.00 90.69 93 PHE A O 1
ATOM 750 N N . ILE A 1 94 ? -10.051 2.312 -1.246 1.00 90.56 94 ILE A N 1
ATOM 751 C CA . ILE A 1 94 ? -11.348 1.835 -0.741 1.00 90.56 94 ILE A CA 1
ATOM 752 C C . ILE A 1 94 ? -11.152 0.580 0.113 1.00 90.56 94 ILE A C 1
ATOM 754 O O . ILE A 1 94 ? -11.734 0.482 1.196 1.00 90.56 94 ILE A O 1
ATOM 758 N N . SER A 1 95 ? -10.301 -0.353 -0.330 1.00 88.31 95 SER A N 1
ATOM 759 C CA . SER A 1 95 ? -9.987 -1.559 0.441 1.00 88.31 95 SER A CA 1
ATOM 760 C C . SER A 1 95 ? -9.345 -1.224 1.790 1.00 88.31 95 SER A C 1
ATOM 762 O O . SER A 1 95 ? -9.750 -1.766 2.820 1.00 88.31 95 SER A O 1
ATOM 764 N N . GLY A 1 96 ? -8.420 -0.263 1.806 1.00 86.19 96 GLY A N 1
ATOM 765 C CA . GLY A 1 96 ? -7.737 0.216 3.000 1.00 86.19 96 GLY A CA 1
ATOM 766 C C . GLY A 1 96 ? -8.677 0.883 4.002 1.00 86.19 96 GLY A C 1
ATOM 767 O O . GLY A 1 96 ? -8.599 0.596 5.200 1.00 86.19 96 GLY A O 1
ATOM 768 N N . ILE A 1 97 ? -9.609 1.716 3.527 1.00 88.19 97 ILE A N 1
ATOM 769 C CA . ILE A 1 97 ? -10.651 2.325 4.368 1.00 88.19 97 ILE A CA 1
ATOM 770 C C . ILE A 1 97 ? -11.583 1.252 4.926 1.00 88.19 97 ILE A C 1
ATOM 772 O O . ILE A 1 97 ? -11.839 1.246 6.130 1.00 88.19 97 ILE A O 1
ATOM 776 N N . ALA A 1 98 ? -12.074 0.338 4.084 1.00 86.06 98 ALA A N 1
ATOM 777 C CA . ALA A 1 98 ? -12.961 -0.738 4.520 1.00 86.06 98 ALA A CA 1
ATOM 778 C C . ALA A 1 98 ? -12.284 -1.603 5.594 1.00 86.06 98 ALA A C 1
ATOM 780 O O . ALA A 1 98 ? -12.873 -1.890 6.638 1.00 86.06 98 ALA A O 1
ATOM 781 N N . TYR A 1 99 ? -11.011 -1.943 5.390 1.00 84.50 99 TYR A N 1
ATOM 782 C CA . TYR A 1 99 ? -10.220 -2.702 6.349 1.00 84.50 99 TYR A CA 1
ATOM 783 C C . TYR A 1 99 ? -9.992 -1.931 7.655 1.00 84.50 99 TYR A C 1
ATOM 785 O O . TYR A 1 99 ? -10.288 -2.454 8.732 1.00 84.50 99 TYR A O 1
ATOM 793 N N . ALA A 1 100 ? -9.538 -0.677 7.586 1.00 84.94 100 ALA A N 1
ATOM 794 C CA . ALA A 1 100 ? -9.329 0.156 8.769 1.00 84.94 100 ALA A CA 1
ATOM 795 C C . ALA A 1 100 ? -10.630 0.374 9.553 1.00 84.94 100 ALA A C 1
ATOM 797 O O . ALA A 1 100 ? -10.624 0.263 10.778 1.00 84.94 100 ALA A O 1
ATOM 798 N N . GLY A 1 101 ? -11.740 0.621 8.855 1.00 81.44 101 GLY A N 1
ATOM 799 C CA . GLY A 1 101 ? -13.070 0.785 9.435 1.00 81.44 101 GLY A CA 1
ATOM 800 C C . GLY A 1 101 ? -13.568 -0.487 10.117 1.00 81.44 101 GLY A C 1
ATOM 801 O O . GLY A 1 101 ? -13.962 -0.431 11.278 1.00 81.44 101 GLY A O 1
ATOM 802 N N . SER A 1 102 ? -13.459 -1.645 9.455 1.00 80.00 102 SER A N 1
ATOM 803 C CA . SER A 1 102 ? -13.883 -2.942 10.015 1.00 80.00 102 SER A CA 1
ATOM 804 C C . SER A 1 102 ? -13.124 -3.345 11.288 1.00 80.00 102 SER A C 1
ATOM 806 O O . SER A 1 102 ? -13.634 -4.106 12.111 1.00 80.00 102 SER A O 1
ATOM 808 N N . ARG A 1 103 ? -11.894 -2.842 11.460 1.00 75.06 103 ARG A N 1
ATOM 809 C CA . ARG A 1 103 ? -11.009 -3.161 12.592 1.00 75.06 103 ARG A CA 1
ATOM 810 C C . ARG A 1 103 ? -10.931 -2.050 13.639 1.00 75.06 103 ARG A C 1
ATOM 812 O O . ARG A 1 103 ? -10.356 -2.282 14.705 1.00 75.06 103 ARG A O 1
ATOM 819 N N . CYS A 1 104 ? -11.471 -0.862 13.365 1.00 75.56 104 CYS A N 1
ATOM 820 C CA . CYS A 1 104 ? -11.465 0.252 14.306 1.00 75.56 104 CYS A CA 1
ATOM 821 C C . CYS A 1 104 ? -12.509 0.020 15.398 1.00 75.56 104 CYS A C 1
ATOM 823 O O . CYS A 1 104 ? -13.699 -0.117 15.126 1.00 75.56 104 CYS A O 1
ATOM 825 N N . VAL A 1 105 ? -12.075 0.032 16.656 1.00 66.81 105 VAL A N 1
ATOM 826 C CA . VAL A 1 105 ? -13.007 0.027 17.787 1.00 66.81 105 VAL A CA 1
ATOM 827 C C . VAL A 1 105 ? -13.526 1.440 17.977 1.00 66.81 105 VAL A C 1
ATOM 829 O O . VAL A 1 105 ? -12.748 2.364 18.226 1.00 66.81 105 VAL A O 1
ATOM 832 N N . VAL A 1 106 ? -14.843 1.617 17.892 1.00 55.53 106 VAL A N 1
ATOM 833 C CA . VAL A 1 106 ? -15.486 2.795 18.473 1.00 55.53 106 VAL A CA 1
ATOM 834 C C . VAL A 1 106 ? -15.349 2.639 19.983 1.00 55.53 106 VAL A C 1
ATOM 836 O O . VAL A 1 106 ? -15.974 1.765 20.580 1.00 55.53 106 VAL A O 1
ATOM 839 N N . ASN A 1 107 ? -14.488 3.448 20.602 1.00 44.78 107 ASN A N 1
ATOM 840 C CA . ASN A 1 107 ? -14.485 3.615 22.051 1.00 44.78 107 ASN A CA 1
ATOM 841 C C . ASN A 1 107 ? -15.850 4.199 22.446 1.00 44.78 107 ASN A C 1
ATOM 843 O O . ASN A 1 107 ? -15.999 5.411 22.568 1.00 44.78 107 ASN A O 1
ATOM 847 N N . HIS A 1 108 ? -16.851 3.353 22.674 1.00 37.62 108 HIS A N 1
ATOM 848 C CA . HIS A 1 108 ? -17.904 3.690 23.618 1.00 37.62 108 HIS A CA 1
ATOM 849 C C . HIS A 1 108 ? -17.283 3.565 25.012 1.00 37.62 108 HIS A C 1
ATOM 851 O O . HIS A 1 108 ? -17.517 2.600 25.738 1.00 37.62 108 HIS A O 1
ATOM 857 N N . GLN A 1 109 ? -16.439 4.534 25.384 1.00 36.72 109 GLN A N 1
ATOM 858 C CA . GLN A 1 109 ? -16.313 4.834 26.800 1.00 36.72 109 GLN A CA 1
ATOM 859 C C . GLN A 1 109 ? -17.705 5.273 27.246 1.00 36.72 109 GLN A C 1
ATOM 861 O O . GLN A 1 109 ? -18.246 6.265 26.765 1.00 36.72 109 GLN A O 1
ATOM 866 N N . LYS A 1 110 ? -18.299 4.445 28.101 1.00 41.28 110 LYS A N 1
ATOM 867 C CA . LYS A 1 110 ? -19.449 4.768 28.931 1.00 41.28 110 LYS A CA 1
ATOM 868 C C . LYS A 1 110 ? -19.283 6.183 29.501 1.00 41.28 110 LYS A C 1
ATOM 870 O O . LYS A 1 110 ? -18.451 6.383 30.378 1.00 41.28 110 LYS A O 1
ATOM 875 N N . THR A 1 111 ? -20.102 7.125 29.047 1.00 35.91 111 THR A N 1
ATOM 876 C CA . THR A 1 111 ? -20.434 8.335 29.813 1.00 35.91 111 THR A CA 1
ATOM 877 C C . THR A 1 111 ? -21.951 8.434 29.881 1.00 35.91 111 THR A C 1
ATOM 879 O O . THR A 1 111 ? -22.583 9.308 29.302 1.00 35.91 111 THR A O 1
ATOM 882 N N . GLY A 1 112 ? -22.530 7.438 30.538 1.00 38.78 112 GLY A N 1
ATOM 883 C CA . GLY A 1 112 ? -23.943 7.337 30.853 1.00 38.78 112 GLY A CA 1
ATOM 884 C C . GLY A 1 112 ? -24.065 6.346 31.994 1.00 38.78 112 GLY A C 1
ATOM 885 O O . GLY A 1 112 ? -24.319 5.183 31.731 1.00 38.78 112 GLY A O 1
ATOM 886 N N . GLU A 1 113 ? -23.705 6.793 33.199 1.00 41.19 113 GLU A N 1
ATOM 887 C CA . GLU A 1 113 ? -24.125 6.268 34.511 1.00 41.19 113 GLU A CA 1
ATOM 888 C C . GLU A 1 113 ? -23.375 7.045 35.609 1.00 41.19 113 GLU A C 1
ATOM 890 O O . GLU A 1 113 ? -22.368 6.601 36.151 1.00 41.19 113 GLU A O 1
ATOM 895 N N . HIS A 1 114 ? -23.823 8.278 35.853 1.00 33.44 114 HIS A N 1
ATOM 896 C CA . HIS A 1 114 ? -23.983 8.819 37.209 1.00 33.44 114 HIS A CA 1
ATOM 897 C C . HIS A 1 114 ? -24.910 10.042 37.130 1.00 33.44 114 HIS A C 1
ATOM 899 O O . HIS A 1 114 ? -24.516 11.183 37.339 1.00 33.44 114 HIS A O 1
ATOM 905 N N . ASN A 1 115 ? -26.152 9.783 36.726 1.00 39.22 115 ASN A N 1
ATOM 906 C CA . ASN A 1 115 ? -27.293 10.536 37.226 1.00 39.22 115 ASN A CA 1
ATOM 907 C C . ASN A 1 115 ? -28.051 9.545 38.101 1.00 39.22 115 ASN A C 1
ATOM 909 O O . ASN A 1 115 ? -28.880 8.806 37.584 1.00 39.22 115 ASN A O 1
ATOM 913 N N . GLU A 1 116 ? -27.648 9.483 39.364 1.00 33.84 116 GLU A N 1
ATOM 914 C CA . GLU A 1 116 ? -28.422 9.108 40.553 1.00 33.84 116 GLU A CA 1
ATOM 915 C C . GLU A 1 116 ? -27.552 9.414 41.778 1.00 33.84 116 GLU A C 1
ATOM 917 O O . GLU A 1 116 ? -26.328 9.122 41.719 1.00 33.84 116 GLU A O 1
#

Organism: Glaesserella parasuis (NCBI:txid738)